Protein AF-A0AAV3RVR1-F1 (afdb_monomer_lite)

pLDDT: mean 79.76, std 18.66, range [32.88, 96.75]

Structure (mmCIF, N/CA/C/O backbone):
data_AF-A0AAV3RVR1-F1
#
_entry.id   AF-A0AAV3RVR1-F1
#
loop_
_atom_site.group_PDB
_atom_site.id
_atom_site.type_symbol
_atom_site.label_atom_id
_atom_site.label_alt_id
_atom_site.label_comp_id
_atom_site.label_asym_id
_atom_site.label_entity_id
_atom_site.label_seq_id
_atom_site.pdbx_PDB_ins_code
_atom_site.Cartn_x
_atom_site.Cartn_y
_atom_site.Cartn_z
_atom_site.occupancy
_atom_site.B_iso_or_equiv
_atom_site.auth_seq_id
_atom_site.auth_comp_id
_atom_site.auth_asym_id
_atom_site.auth_atom_id
_atom_site.pdbx_PDB_model_num
ATOM 1 N N . MET A 1 1 ? 24.283 -5.133 -28.967 1.00 66.38 1 MET A N 1
ATOM 2 C CA . MET A 1 1 ? 23.296 -6.162 -28.566 1.00 66.38 1 MET A CA 1
ATOM 3 C C . MET A 1 1 ? 23.419 -6.479 -27.078 1.00 66.38 1 MET A C 1
ATOM 5 O O . MET A 1 1 ? 22.466 -6.203 -26.367 1.00 66.38 1 MET A O 1
ATOM 9 N N . ALA A 1 2 ? 24.583 -6.926 -26.584 1.00 76.62 2 ALA A N 1
ATOM 10 C CA . ALA A 1 2 ? 24.776 -7.253 -25.161 1.00 76.62 2 ALA A CA 1
ATOM 11 C C . ALA A 1 2 ? 24.455 -6.099 -24.182 1.00 76.62 2 ALA A C 1
ATOM 13 O O . ALA A 1 2 ? 23.750 -6.312 -23.203 1.00 76.62 2 ALA A O 1
ATOM 14 N N . SER A 1 3 ? 24.876 -4.862 -24.477 1.00 75.94 3 SER A N 1
ATOM 15 C CA . SER A 1 3 ? 24.615 -3.697 -23.609 1.00 75.94 3 SER A CA 1
ATOM 16 C C . SER A 1 3 ? 23.131 -3.329 -23.481 1.00 75.94 3 SER A C 1
ATOM 18 O O . SER A 1 3 ? 22.674 -2.959 -22.404 1.00 75.94 3 SER A O 1
ATOM 20 N N . ALA A 1 4 ? 22.360 -3.452 -24.564 1.00 81.88 4 ALA A N 1
ATOM 21 C CA . ALA A 1 4 ? 20.926 -3.169 -24.551 1.00 81.88 4 ALA A CA 1
ATOM 22 C C . ALA A 1 4 ? 20.141 -4.233 -23.765 1.00 81.88 4 ALA A C 1
ATOM 24 O O . ALA A 1 4 ? 19.186 -3.905 -23.065 1.00 81.88 4 ALA A O 1
ATOM 25 N N . GLN A 1 5 ? 20.563 -5.498 -23.851 1.00 83.69 5 GLN A N 1
ATOM 26 C CA . GLN A 1 5 ? 19.968 -6.594 -23.088 1.00 83.69 5 GLN A CA 1
ATOM 27 C C . GLN A 1 5 ? 20.266 -6.471 -21.588 1.00 83.69 5 GLN A C 1
ATOM 29 O O . GLN A 1 5 ? 19.374 -6.693 -20.771 1.00 83.69 5 GLN A O 1
ATOM 34 N N . GLU A 1 6 ? 21.483 -6.057 -21.231 1.00 81.06 6 GLU A N 1
ATOM 35 C CA . GLU A 1 6 ? 21.847 -5.787 -19.838 1.00 81.06 6 GLU A CA 1
ATOM 36 C C . GLU A 1 6 ? 21.012 -4.638 -19.255 1.00 81.06 6 GLU A C 1
ATOM 38 O O . GLU A 1 6 ? 20.396 -4.789 -18.201 1.00 81.06 6 GLU A O 1
ATOM 43 N N . GLY A 1 7 ? 20.882 -3.529 -19.993 1.00 82.12 7 GLY A N 1
ATOM 44 C CA . GLY A 1 7 ? 20.027 -2.410 -19.587 1.00 82.12 7 GLY A CA 1
ATOM 45 C C . GLY A 1 7 ? 18.559 -2.811 -19.392 1.00 82.12 7 GLY A C 1
ATOM 46 O O . GLY A 1 7 ? 17.930 -2.397 -18.418 1.00 82.12 7 GLY A O 1
ATOM 47 N N . PHE A 1 8 ? 18.020 -3.667 -20.268 1.00 86.75 8 PHE A N 1
ATOM 48 C CA . PHE A 1 8 ? 16.670 -4.215 -20.108 1.00 86.75 8 PHE A CA 1
ATOM 49 C C . PHE A 1 8 ? 16.539 -5.070 -18.841 1.00 86.75 8 PHE A C 1
ATOM 51 O O . PHE A 1 8 ? 15.589 -4.884 -18.084 1.00 86.75 8 PHE A O 1
ATOM 58 N N . ASN A 1 9 ? 17.483 -5.979 -18.580 1.00 86.62 9 ASN A N 1
ATOM 59 C CA . ASN A 1 9 ? 17.446 -6.847 -17.401 1.00 86.62 9 ASN A CA 1
ATOM 60 C C . ASN A 1 9 ? 17.477 -6.048 -16.094 1.00 86.62 9 ASN A C 1
ATOM 62 O O . ASN A 1 9 ? 16.731 -6.367 -15.165 1.00 86.62 9 ASN A O 1
ATOM 66 N N . ILE A 1 10 ? 18.317 -5.013 -16.024 1.00 84.06 10 ILE A N 1
ATOM 67 C CA . ILE A 1 10 ? 18.398 -4.119 -14.864 1.00 84.06 10 ILE A CA 1
ATOM 68 C C . ILE A 1 10 ? 17.059 -3.401 -14.665 1.00 84.06 10 ILE A C 1
ATOM 70 O O . ILE A 1 10 ? 16.453 -3.525 -13.600 1.00 84.06 10 ILE A O 1
ATOM 74 N N . GLY A 1 11 ? 16.548 -2.731 -15.705 1.00 85.06 11 GLY A N 1
ATOM 75 C CA . GLY A 1 11 ? 15.271 -2.014 -15.630 1.00 85.06 11 GLY A CA 1
ATOM 76 C C . GLY A 1 11 ? 14.090 -2.930 -15.293 1.00 85.06 11 GLY A C 1
ATOM 77 O O . GLY A 1 11 ? 13.211 -2.555 -14.517 1.00 85.06 11 GLY A O 1
ATOM 78 N N . PHE A 1 12 ? 14.089 -4.162 -15.809 1.00 87.62 12 PHE A N 1
ATOM 79 C CA . PHE A 1 12 ? 13.082 -5.167 -15.481 1.00 87.62 12 PHE A CA 1
ATOM 80 C C . PHE A 1 12 ? 13.123 -5.543 -13.995 1.00 87.62 12 PHE A C 1
ATOM 82 O O . PHE A 1 12 ? 12.090 -5.465 -13.330 1.00 87.62 12 PHE A O 1
ATOM 89 N N . LYS A 1 13 ? 14.297 -5.883 -13.443 1.00 88.75 13 LYS A N 1
ATOM 90 C CA . LYS A 1 13 ? 14.445 -6.215 -12.013 1.00 88.75 13 LYS A CA 1
ATOM 91 C C . LYS A 1 13 ? 13.976 -5.072 -11.111 1.00 88.75 13 LYS A C 1
ATOM 93 O O . LYS A 1 13 ? 13.226 -5.315 -10.165 1.00 88.75 13 LYS A O 1
ATOM 98 N N . GLU A 1 14 ? 14.356 -3.833 -11.427 1.00 87.25 14 GLU A N 1
ATOM 99 C CA . GLU A 1 14 ? 13.892 -2.664 -10.674 1.00 87.25 14 GLU A CA 1
ATOM 100 C C . GLU A 1 14 ? 12.369 -2.492 -10.761 1.00 87.25 14 GLU A C 1
ATOM 102 O O . GLU A 1 14 ? 11.718 -2.234 -9.748 1.00 87.25 14 GLU A O 1
ATOM 107 N N . SER A 1 15 ? 11.785 -2.680 -11.950 1.00 88.69 15 SER A N 1
ATOM 108 C CA . SER A 1 15 ? 10.336 -2.562 -12.148 1.00 88.69 15 SER A CA 1
ATOM 109 C C . SER A 1 15 ? 9.547 -3.600 -11.348 1.00 88.69 15 SER A C 1
ATOM 111 O O . SER A 1 15 ? 8.511 -3.267 -10.773 1.00 88.69 15 SER A O 1
ATOM 113 N N . VAL A 1 16 ? 10.055 -4.835 -11.251 1.00 90.56 16 VAL A N 1
ATOM 114 C CA . VAL A 1 16 ? 9.427 -5.912 -10.477 1.00 90.56 16 VAL A CA 1
ATOM 115 C C . VAL A 1 16 ? 9.418 -5.563 -8.994 1.00 90.56 16 VAL A C 1
ATOM 117 O O . VAL A 1 16 ? 8.378 -5.686 -8.347 1.00 90.56 16 VAL A O 1
ATOM 120 N N . LEU A 1 17 ? 10.544 -5.089 -8.455 1.00 89.31 17 LEU A N 1
ATOM 121 C CA . LEU A 1 17 ? 10.645 -4.725 -7.043 1.00 89.31 17 LEU A CA 1
ATOM 122 C C . LEU A 1 17 ? 9.717 -3.553 -6.692 1.00 89.31 17 LEU A C 1
ATOM 124 O O . LEU A 1 17 ? 8.910 -3.661 -5.767 1.00 89.31 17 LEU A O 1
ATOM 128 N N . VAL A 1 18 ? 9.787 -2.458 -7.457 1.00 90.38 18 VAL A N 1
ATOM 129 C CA . VAL A 1 18 ? 8.949 -1.268 -7.228 1.00 90.38 18 VAL A CA 1
ATOM 130 C C . VAL A 1 18 ? 7.467 -1.604 -7.411 1.00 90.38 18 VAL A C 1
ATOM 132 O O . VAL A 1 18 ? 6.634 -1.219 -6.589 1.00 90.38 18 VAL A O 1
ATOM 135 N N . GLY A 1 19 ? 7.133 -2.371 -8.453 1.00 91.81 19 GLY A N 1
ATOM 136 C CA . GLY A 1 19 ? 5.770 -2.816 -8.729 1.00 91.81 19 GLY A CA 1
ATOM 137 C C . GLY A 1 19 ? 5.199 -3.689 -7.612 1.00 91.81 19 GLY A C 1
ATOM 138 O O . GLY A 1 19 ? 4.076 -3.452 -7.168 1.00 91.81 19 GLY A O 1
ATOM 139 N N . ARG A 1 20 ? 5.980 -4.651 -7.100 1.00 93.31 20 ARG A N 1
ATOM 140 C CA . ARG A 1 20 ? 5.598 -5.482 -5.947 1.00 93.31 20 ARG A CA 1
ATOM 141 C C . ARG A 1 20 ? 5.321 -4.625 -4.716 1.00 93.31 20 ARG A C 1
ATOM 143 O O . ARG A 1 20 ? 4.279 -4.794 -4.089 1.00 93.31 20 ARG A O 1
ATOM 150 N N . ASN A 1 21 ? 6.233 -3.720 -4.371 1.00 93.69 21 ASN A N 1
ATOM 151 C CA . ASN A 1 21 ? 6.118 -2.890 -3.172 1.00 93.69 21 ASN A CA 1
ATOM 152 C C . ASN A 1 21 ? 4.882 -1.988 -3.229 1.00 93.69 21 ASN A C 1
ATOM 154 O O . ASN A 1 21 ? 4.083 -1.971 -2.294 1.00 93.69 21 ASN A O 1
ATOM 158 N N . PHE A 1 22 ? 4.660 -1.310 -4.356 1.00 94.56 22 PHE A N 1
ATOM 159 C CA . PHE A 1 22 ? 3.466 -0.487 -4.537 1.00 94.56 22 PHE A CA 1
ATOM 160 C C . PHE A 1 22 ? 2.175 -1.324 -4.568 1.00 94.56 22 PHE A C 1
ATOM 162 O O . PHE A 1 22 ? 1.147 -0.920 -4.020 1.00 94.56 22 PHE A O 1
ATOM 169 N N . GLY A 1 23 ? 2.233 -2.527 -5.145 1.00 94.69 23 GLY A N 1
ATOM 170 C CA . GLY A 1 23 ? 1.144 -3.500 -5.098 1.00 94.69 23 GLY A CA 1
ATOM 171 C C . GLY A 1 23 ? 0.786 -3.928 -3.671 1.00 94.69 23 GLY A C 1
ATOM 172 O O . GLY A 1 23 ? -0.397 -4.003 -3.348 1.00 94.69 23 GLY A O 1
ATOM 173 N N . LEU A 1 24 ? 1.779 -4.141 -2.799 1.00 94.44 24 LEU A N 1
ATOM 174 C CA . LEU A 1 24 ? 1.559 -4.449 -1.381 1.00 94.44 24 LEU A CA 1
ATOM 175 C C . LEU A 1 24 ? 0.875 -3.298 -0.642 1.00 94.44 24 LEU A C 1
ATOM 177 O O . LEU A 1 24 ? -0.072 -3.552 0.100 1.00 94.44 24 LEU A O 1
ATOM 181 N N . VAL A 1 25 ? 1.299 -2.049 -0.881 1.00 95.38 25 VAL A N 1
ATOM 182 C CA . VAL A 1 25 ? 0.642 -0.859 -0.309 1.00 95.38 25 VAL A CA 1
ATOM 183 C C . VAL A 1 25 ? -0.843 -0.874 -0.639 1.00 95.38 25 VAL A C 1
ATOM 185 O O . VAL A 1 25 ? -1.670 -0.824 0.271 1.00 95.38 25 VAL A O 1
ATOM 188 N N . ARG A 1 26 ? -1.201 -1.010 -1.921 1.00 94.94 26 ARG A N 1
ATOM 189 C CA . ARG A 1 26 ? -2.610 -1.060 -2.327 1.00 94.94 26 ARG A CA 1
ATOM 190 C C . ARG A 1 26 ? -3.333 -2.263 -1.747 1.00 94.94 26 ARG A C 1
ATOM 192 O O . ARG A 1 26 ? -4.388 -2.096 -1.157 1.00 94.94 26 ARG A O 1
ATOM 199 N N . GLY A 1 27 ? -2.760 -3.455 -1.869 1.00 95.25 27 GLY A N 1
ATOM 200 C CA . GLY A 1 27 ? -3.400 -4.689 -1.424 1.00 95.25 27 GLY A CA 1
ATOM 201 C C . GLY A 1 27 ? -3.728 -4.680 0.068 1.00 95.25 27 GLY A C 1
ATOM 202 O O . GLY A 1 27 ? -4.875 -4.915 0.445 1.00 95.25 27 GLY A O 1
ATOM 203 N N . ILE A 1 28 ? -2.746 -4.363 0.916 1.00 93.56 28 ILE A N 1
ATOM 204 C CA . ILE A 1 28 ? -2.918 -4.360 2.376 1.00 93.56 28 ILE A CA 1
ATOM 205 C C . ILE A 1 28 ? -3.900 -3.266 2.795 1.00 93.56 28 ILE A C 1
ATOM 207 O O . ILE A 1 28 ? -4.831 -3.530 3.558 1.00 93.56 28 ILE A O 1
ATOM 211 N N . THR A 1 29 ? -3.735 -2.048 2.275 1.00 94.88 29 THR A N 1
ATOM 212 C CA . THR A 1 29 ? -4.606 -0.930 2.655 1.00 94.88 29 THR A CA 1
ATOM 213 C C . THR A 1 29 ? -6.042 -1.119 2.162 1.00 94.88 29 THR A C 1
ATOM 215 O O . THR A 1 29 ? -6.971 -0.828 2.913 1.00 94.88 29 THR A O 1
ATOM 218 N N . SER A 1 30 ? -6.257 -1.689 0.969 1.00 95.56 30 SER A N 1
ATOM 219 C CA . SER A 1 30 ? -7.596 -2.042 0.473 1.00 95.56 30 SER A CA 1
ATOM 220 C C . SER A 1 30 ? -8.243 -3.155 1.281 1.00 95.56 30 SER A C 1
ATOM 222 O O . SER A 1 30 ? -9.430 -3.065 1.604 1.00 95.56 30 SER A O 1
ATOM 224 N N . ALA A 1 31 ? -7.483 -4.201 1.627 1.00 94.38 31 ALA A N 1
ATOM 225 C CA . ALA A 1 31 ? -7.984 -5.283 2.466 1.00 94.38 31 ALA A CA 1
ATOM 226 C C . ALA A 1 31 ? -8.441 -4.733 3.822 1.00 94.38 31 ALA A C 1
ATOM 228 O O . ALA A 1 31 ? -9.563 -4.998 4.246 1.00 94.38 31 ALA A O 1
ATOM 229 N N . LEU A 1 32 ? -7.621 -3.885 4.449 1.00 92.50 32 LEU A N 1
ATOM 230 C CA . LEU A 1 32 ? -7.936 -3.249 5.724 1.00 92.50 32 LEU A CA 1
ATOM 231 C C . LEU A 1 32 ? -9.139 -2.292 5.626 1.00 92.50 32 LEU A C 1
ATOM 233 O O . LEU A 1 32 ? -9.993 -2.285 6.514 1.00 92.50 32 LEU A O 1
ATOM 237 N N . ALA A 1 33 ? -9.241 -1.508 4.548 1.00 93.12 33 ALA A N 1
ATOM 238 C CA . ALA A 1 33 ? -10.371 -0.610 4.300 1.00 93.12 33 ALA A CA 1
ATOM 239 C C . ALA A 1 33 ? -11.695 -1.371 4.115 1.00 93.12 33 ALA A C 1
ATOM 241 O O . ALA A 1 33 ? -12.745 -0.877 4.526 1.00 93.12 33 ALA A O 1
ATOM 242 N N . SER A 1 34 ? -11.629 -2.583 3.557 1.00 93.81 34 SER A N 1
ATOM 243 C CA . SER A 1 34 ? -12.785 -3.449 3.297 1.00 93.81 34 SER A CA 1
ATOM 244 C C . SER A 1 34 ? -13.280 -4.210 4.534 1.00 93.81 34 SER A C 1
ATOM 246 O O . SER A 1 34 ? -14.348 -4.820 4.491 1.00 93.81 34 SER A O 1
ATOM 248 N N . LEU A 1 35 ? -12.532 -4.196 5.643 1.00 93.38 35 LEU A N 1
ATOM 249 C CA . LEU A 1 35 ? -12.953 -4.860 6.874 1.00 93.38 35 LEU A CA 1
ATOM 250 C C . LEU A 1 35 ? -14.080 -4.090 7.587 1.00 93.38 35 LEU A C 1
ATOM 252 O O . LEU A 1 35 ? -14.055 -2.854 7.645 1.00 93.38 35 LEU A O 1
ATOM 256 N N . PRO A 1 36 ? -15.018 -4.804 8.239 1.00 93.38 36 PRO A N 1
ATOM 257 C CA . PRO A 1 36 ? -15.936 -4.209 9.205 1.00 93.38 36 PRO A CA 1
ATOM 258 C C . PRO A 1 36 ? -15.177 -3.453 10.302 1.00 93.38 36 PRO A C 1
ATOM 260 O O . PRO A 1 36 ? -14.116 -3.902 10.743 1.00 93.38 36 PRO A O 1
ATOM 263 N N . SER A 1 37 ? -15.744 -2.346 10.794 1.00 88.81 37 SER A N 1
ATOM 264 C CA . SER A 1 37 ? -15.095 -1.479 11.792 1.00 88.81 37 SER A CA 1
ATOM 265 C C . SER A 1 37 ? -14.599 -2.251 13.016 1.00 88.81 37 SER A C 1
ATOM 267 O O . SER A 1 37 ? -13.430 -2.134 13.360 1.00 88.81 37 SER A O 1
ATOM 269 N N . GLY A 1 38 ? -15.418 -3.144 13.579 1.00 87.94 38 GLY A N 1
ATOM 270 C CA . GLY A 1 38 ? -15.037 -3.932 14.755 1.00 87.94 38 GLY A CA 1
ATOM 271 C C . GLY A 1 38 ? -13.898 -4.938 14.527 1.00 87.94 38 GLY A C 1
ATOM 272 O O . GLY A 1 38 ? -13.213 -5.296 15.480 1.00 87.94 38 GLY A O 1
ATOM 273 N N . LEU A 1 39 ? -13.664 -5.401 13.291 1.00 88.44 39 LEU A N 1
ATOM 274 C CA . LEU A 1 39 ? -12.482 -6.215 12.964 1.00 88.44 39 LEU A CA 1
ATOM 275 C C . LEU A 1 39 ? -11.269 -5.323 12.710 1.00 88.44 39 LEU A C 1
ATOM 277 O O . LEU A 1 39 ? -10.191 -5.583 13.235 1.00 88.44 39 LEU A O 1
ATOM 281 N N . ARG A 1 40 ? -11.455 -4.232 11.968 1.00 89.81 40 ARG A N 1
ATOM 282 C CA . ARG A 1 40 ? -10.400 -3.253 11.701 1.00 89.81 40 ARG A CA 1
ATOM 283 C C . ARG A 1 40 ? -9.838 -2.640 12.984 1.00 89.81 40 ARG A C 1
ATOM 285 O O . ARG A 1 40 ? -8.633 -2.465 13.079 1.00 89.81 40 ARG A O 1
ATOM 292 N N . GLU A 1 41 ? -10.684 -2.353 13.968 1.00 89.69 41 GLU A N 1
ATOM 293 C CA . GLU A 1 41 ? -10.288 -1.837 15.285 1.00 89.69 41 GLU A CA 1
ATOM 294 C C . GLU A 1 41 ? -9.480 -2.850 16.102 1.00 89.69 41 GLU A C 1
ATOM 296 O O . GLU A 1 41 ? -8.618 -2.452 16.876 1.00 89.69 41 GLU A O 1
ATOM 301 N N . LYS A 1 42 ? -9.710 -4.155 15.907 1.00 87.50 42 LYS A N 1
ATOM 302 C CA . LYS A 1 42 ? -8.904 -5.210 16.542 1.00 87.50 42 LYS A CA 1
ATOM 303 C C . LYS A 1 42 ? -7.534 -5.380 15.889 1.00 87.50 42 LYS A C 1
ATOM 305 O O . LYS A 1 42 ? -6.584 -5.715 16.581 1.00 87.50 42 LYS A O 1
ATOM 310 N N . LEU A 1 43 ? -7.434 -5.186 14.572 1.00 87.75 43 LEU A N 1
ATOM 311 C CA . LEU A 1 43 ? -6.154 -5.246 13.852 1.00 87.75 43 LEU A CA 1
ATOM 312 C C . LEU A 1 43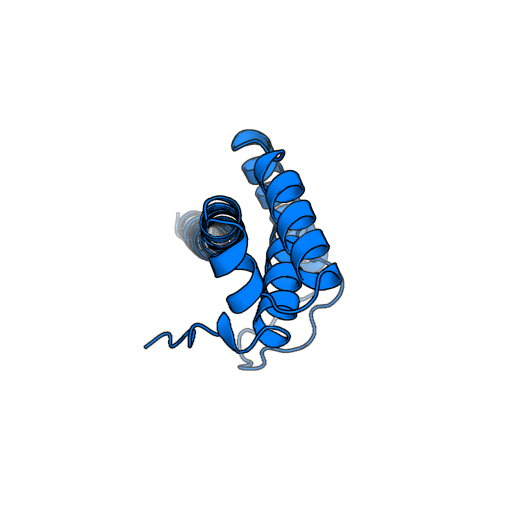 ? -5.333 -3.957 14.008 1.00 87.75 43 LEU A C 1
ATOM 314 O O . LEU A 1 43 ? -4.111 -4.003 14.110 1.00 87.75 43 LEU A O 1
ATOM 318 N N . VAL A 1 44 ? -5.996 -2.802 14.030 1.00 89.19 44 VAL A N 1
ATOM 319 C CA . VAL A 1 44 ? -5.377 -1.492 14.244 1.00 89.19 44 VAL A CA 1
ATOM 320 C C . VAL A 1 44 ? -6.019 -0.866 15.466 1.00 89.19 44 VAL A C 1
ATOM 322 O O . VAL A 1 44 ? -7.073 -0.244 15.359 1.00 89.19 44 VAL A O 1
ATOM 325 N N . GLU A 1 45 ? -5.380 -1.024 16.619 1.00 86.38 45 GLU A N 1
ATOM 326 C CA . GLU A 1 45 ? -5.949 -0.645 17.917 1.00 86.38 45 GLU A CA 1
ATOM 327 C C . GLU A 1 45 ? -6.118 0.871 18.084 1.00 86.38 45 GLU A C 1
ATOM 329 O O . GLU A 1 45 ? -7.130 1.334 18.620 1.00 86.38 45 GLU A O 1
ATOM 334 N N . THR A 1 46 ? -5.170 1.669 17.584 1.00 90.12 46 THR A N 1
ATOM 335 C CA . THR A 1 46 ? -5.192 3.127 17.755 1.00 90.12 46 THR A CA 1
ATOM 336 C C . THR A 1 46 ? -5.906 3.832 16.602 1.00 90.12 46 THR A C 1
ATOM 338 O O . THR A 1 46 ? -5.722 3.501 15.430 1.00 90.12 46 THR A O 1
ATOM 341 N N . GLU A 1 47 ? -6.715 4.847 16.926 1.00 89.81 47 GLU A N 1
ATOM 342 C CA . GLU A 1 47 ? -7.428 5.635 15.907 1.00 89.81 47 GLU A CA 1
ATOM 343 C C . GLU A 1 47 ? -6.463 6.383 14.986 1.00 89.81 47 GLU A C 1
ATOM 345 O O . GLU A 1 47 ? -6.679 6.417 13.780 1.00 89.81 47 GLU A O 1
ATOM 350 N N . GLU A 1 48 ? -5.359 6.903 15.524 1.00 93.12 48 GLU A N 1
ATOM 351 C CA . GLU A 1 48 ? -4.309 7.560 14.740 1.00 93.12 48 GLU A CA 1
ATOM 352 C C . GLU A 1 48 ? -3.779 6.654 13.621 1.00 93.12 48 GLU A C 1
ATOM 354 O O . GLU A 1 48 ? -3.758 7.046 12.456 1.00 93.12 48 GLU A O 1
ATOM 359 N N . LYS A 1 49 ? -3.453 5.392 13.932 1.00 90.94 49 LYS A N 1
ATOM 360 C CA . LYS A 1 49 ? -2.987 4.438 12.917 1.00 90.94 49 LYS A CA 1
ATOM 361 C C . LYS A 1 49 ? -4.081 4.120 11.907 1.00 90.94 49 LYS A C 1
ATOM 363 O O . LYS A 1 49 ? -3.791 3.997 10.722 1.00 90.94 49 LYS A O 1
ATOM 368 N N . ARG A 1 50 ? -5.348 4.027 12.334 1.00 92.94 50 ARG A N 1
ATOM 369 C CA . ARG A 1 50 ? -6.482 3.832 11.410 1.00 92.94 50 ARG A CA 1
ATOM 370 C C . ARG A 1 50 ? -6.631 5.004 10.445 1.00 92.94 50 ARG A C 1
ATOM 372 O O . ARG A 1 50 ? -6.926 4.781 9.271 1.00 92.94 50 ARG A O 1
ATOM 379 N N . ILE A 1 51 ? -6.413 6.230 10.920 1.00 94.69 51 ILE A N 1
ATOM 380 C CA . ILE A 1 51 ? -6.378 7.431 10.082 1.00 94.69 51 ILE A CA 1
ATOM 381 C C . ILE A 1 51 ? -5.213 7.350 9.094 1.00 94.69 51 ILE A C 1
ATOM 383 O O . ILE A 1 51 ? -5.448 7.525 7.902 1.00 94.69 51 ILE A O 1
ATOM 387 N N . ASN A 1 52 ? -4.009 6.997 9.547 1.00 95.12 52 ASN A N 1
ATOM 388 C CA . ASN A 1 52 ? -2.835 6.889 8.677 1.00 95.12 52 ASN A CA 1
ATOM 389 C C . ASN A 1 52 ? -3.010 5.807 7.600 1.00 95.12 52 ASN A C 1
ATOM 391 O O . ASN A 1 52 ? -2.801 6.071 6.420 1.00 95.12 52 ASN A O 1
ATOM 395 N N . PHE A 1 53 ? -3.504 4.616 7.956 1.00 94.56 53 PHE A N 1
ATOM 396 C CA . PHE A 1 53 ? -3.800 3.561 6.981 1.00 94.56 53 PHE A CA 1
ATOM 397 C C . PHE A 1 53 ? -4.852 3.983 5.947 1.00 94.56 53 PHE A C 1
ATOM 399 O O . PHE A 1 53 ? -4.732 3.640 4.771 1.00 94.56 53 PHE A O 1
ATOM 406 N N . ARG A 1 54 ? -5.883 4.725 6.365 1.00 95.31 54 ARG A N 1
ATOM 407 C CA . ARG A 1 54 ? -6.900 5.273 5.457 1.00 95.31 54 ARG A CA 1
ATOM 408 C C . ARG A 1 54 ? -6.314 6.343 4.538 1.00 95.31 54 ARG A C 1
ATOM 410 O O . ARG A 1 54 ? -6.561 6.296 3.339 1.00 95.31 54 ARG A O 1
ATOM 417 N N . HIS A 1 55 ? -5.500 7.247 5.070 1.00 96.75 55 HIS A N 1
ATOM 418 C CA . HIS A 1 55 ? -4.806 8.253 4.273 1.00 96.75 55 HIS A CA 1
ATOM 419 C C . HIS A 1 55 ? -3.877 7.605 3.233 1.00 96.75 55 HIS A C 1
ATOM 421 O O . HIS A 1 55 ? -3.886 7.988 2.062 1.00 96.75 55 HIS A O 1
ATOM 427 N N . LEU A 1 56 ? -3.134 6.570 3.632 1.00 96.06 56 LEU A N 1
ATOM 428 C CA . LEU A 1 56 ? -2.275 5.793 2.744 1.00 96.06 56 LEU A CA 1
ATOM 429 C C . LEU A 1 56 ? -3.086 5.046 1.671 1.00 96.06 56 LEU A C 1
ATOM 431 O O . LEU A 1 56 ? -2.690 5.016 0.502 1.00 96.06 56 LEU A O 1
ATOM 435 N N . HIS A 1 57 ? -4.245 4.488 2.037 1.00 96.69 57 HIS A N 1
ATOM 436 C CA . HIS A 1 57 ? -5.184 3.879 1.092 1.00 96.69 57 HIS A CA 1
ATOM 437 C C . HIS A 1 57 ? -5.636 4.888 0.031 1.00 96.69 57 HIS A C 1
ATOM 439 O O . HIS A 1 57 ? -5.474 4.638 -1.161 1.00 96.69 57 HIS A O 1
ATOM 445 N N . GLU A 1 58 ? -6.163 6.035 0.460 1.00 96.69 58 GLU A N 1
ATOM 446 C CA . GLU A 1 58 ? -6.698 7.083 -0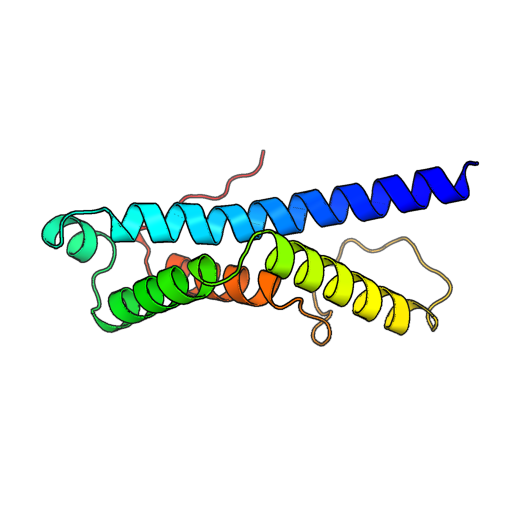.415 1.00 96.69 58 GLU A CA 1
ATOM 447 C C . GLU A 1 58 ? -5.609 7.656 -1.329 1.00 96.69 58 GLU A C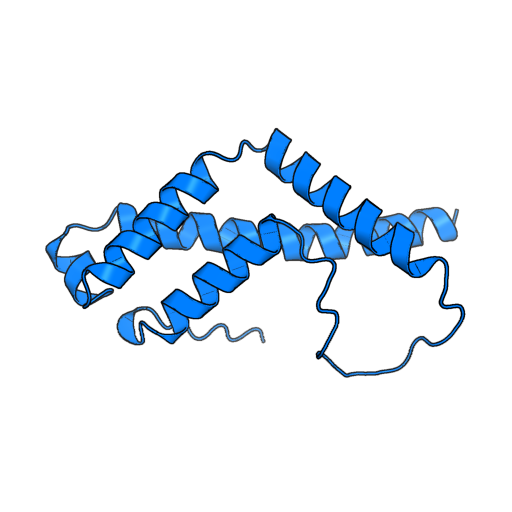 1
ATOM 449 O O . GLU A 1 58 ? -5.782 7.720 -2.549 1.00 96.69 58 GLU A O 1
ATOM 454 N N . SER A 1 59 ? -4.449 7.980 -0.756 1.00 95.12 59 SER A N 1
ATOM 455 C CA . SER A 1 59 ? -3.302 8.513 -1.489 1.00 95.12 59 SER A CA 1
ATOM 456 C C . SER A 1 59 ? -2.795 7.526 -2.538 1.00 95.12 59 SER A C 1
ATOM 458 O O . SER A 1 59 ? -2.700 7.876 -3.713 1.00 95.12 59 SER A O 1
ATOM 460 N N . SER A 1 60 ? -2.534 6.271 -2.160 1.00 94.44 60 SER A N 1
ATOM 461 C CA . SER A 1 60 ? -2.042 5.256 -3.100 1.00 94.44 60 SER A CA 1
ATOM 462 C C . SER A 1 60 ? -3.064 4.881 -4.182 1.00 94.44 60 SER A C 1
ATOM 464 O O . SER A 1 60 ? -2.662 4.538 -5.297 1.00 94.44 60 SER A O 1
ATOM 466 N N . HIS A 1 61 ? -4.370 4.960 -3.901 1.00 94.44 61 HIS A N 1
ATOM 467 C CA . HIS A 1 61 ? -5.434 4.685 -4.878 1.00 94.44 61 HIS A CA 1
ATOM 468 C C . HIS A 1 61 ? -5.699 5.843 -5.836 1.00 94.44 61 HIS A C 1
ATOM 470 O O . HIS A 1 61 ? -6.119 5.600 -6.966 1.00 94.44 61 HIS A O 1
ATOM 476 N N . SER A 1 62 ? -5.417 7.081 -5.425 1.00 95.56 62 SER A N 1
ATOM 477 C CA . SER A 1 62 ? -5.516 8.254 -6.303 1.00 95.56 62 SER A CA 1
ATOM 478 C C . SER A 1 62 ? -4.502 8.235 -7.453 1.00 95.56 62 SER A C 1
ATOM 480 O O . SER A 1 62 ? -4.750 8.804 -8.516 1.00 95.56 62 SER A O 1
ATOM 482 N N . VAL A 1 63 ? -3.370 7.546 -7.271 1.00 94.75 63 VAL A N 1
ATOM 483 C CA . VAL A 1 63 ? -2.336 7.408 -8.300 1.00 94.75 63 VAL A CA 1
ATOM 484 C C . VAL A 1 63 ? -2.882 6.555 -9.450 1.00 94.75 63 VAL A C 1
ATOM 486 O O . VAL A 1 63 ? -3.247 5.400 -9.264 1.00 94.75 63 VAL A O 1
ATOM 489 N N . SER A 1 64 ? -2.937 7.061 -10.678 1.00 95.12 64 SER A N 1
ATOM 490 C CA . SER A 1 64 ? -3.344 6.214 -11.807 1.00 95.12 64 SER A CA 1
ATOM 491 C C . SER A 1 64 ? -2.233 5.224 -12.189 1.00 95.12 64 SER A C 1
ATOM 493 O O . SER A 1 64 ? -1.066 5.411 -11.845 1.00 95.12 64 SER A O 1
ATOM 495 N N . THR A 1 65 ? -2.552 4.178 -12.957 1.00 92.94 65 THR A N 1
ATOM 496 C CA . THR A 1 65 ? -1.518 3.277 -13.508 1.00 92.94 65 THR A CA 1
ATOM 497 C C . THR A 1 65 ? -0.498 4.043 -14.356 1.00 92.94 65 THR A C 1
ATOM 499 O O . THR A 1 65 ? 0.695 3.755 -14.310 1.00 92.94 65 THR A O 1
ATOM 502 N N . ILE A 1 66 ? -0.952 5.058 -15.098 1.00 94.50 66 ILE A N 1
ATOM 503 C CA . ILE A 1 66 ? -0.088 5.907 -15.926 1.00 94.50 66 ILE A CA 1
ATOM 504 C C . ILE A 1 66 ? 0.830 6.754 -15.044 1.00 94.50 66 ILE A C 1
ATOM 506 O O . ILE A 1 66 ? 2.020 6.873 -15.330 1.00 94.50 66 ILE A O 1
ATOM 510 N N . ASP A 1 67 ? 0.306 7.326 -13.964 1.00 93.88 67 ASP A N 1
ATOM 511 C CA . ASP A 1 67 ? 1.108 8.165 -13.076 1.00 93.88 67 ASP A CA 1
ATOM 512 C C . ASP A 1 67 ? 2.093 7.334 -12.255 1.00 93.88 67 ASP A C 1
ATOM 514 O O . ASP A 1 67 ? 3.234 7.754 -12.091 1.00 93.88 67 ASP A O 1
ATOM 518 N N . ALA A 1 68 ? 1.733 6.111 -11.856 1.00 93.31 68 ALA A N 1
ATOM 519 C CA . ALA A 1 68 ? 2.675 5.168 -11.255 1.00 93.31 68 ALA A CA 1
ATOM 520 C C . ALA A 1 68 ? 3.845 4.845 -12.204 1.00 93.31 68 ALA A C 1
ATOM 522 O O . ALA A 1 68 ? 5.004 4.873 -11.788 1.00 93.31 68 ALA A O 1
ATOM 523 N N . LEU A 1 69 ? 3.568 4.610 -13.493 1.00 92.44 69 LEU A N 1
ATOM 524 C CA . LEU A 1 69 ? 4.612 4.390 -14.503 1.00 92.44 69 LEU A CA 1
ATOM 525 C C . LEU A 1 69 ? 5.510 5.622 -14.685 1.00 92.44 69 LEU A C 1
ATOM 527 O O . LEU A 1 69 ? 6.729 5.482 -14.779 1.00 92.44 69 LEU A O 1
ATOM 531 N N . LYS A 1 70 ? 4.933 6.831 -14.689 1.00 92.12 70 LYS A N 1
ATOM 532 C CA . LYS A 1 70 ? 5.707 8.082 -14.739 1.00 92.12 70 LYS A CA 1
ATOM 533 C C . LYS A 1 70 ? 6.589 8.251 -13.505 1.00 92.12 70 LYS A C 1
ATOM 535 O O . LYS A 1 70 ? 7.758 8.589 -13.648 1.00 92.12 70 LYS A O 1
ATOM 540 N N . LEU A 1 71 ? 6.055 8.005 -12.307 1.00 91.19 71 LEU A N 1
ATOM 541 C CA . LEU A 1 71 ? 6.815 8.076 -11.056 1.00 91.19 71 LEU A CA 1
ATOM 542 C C . LEU A 1 71 ? 7.989 7.092 -11.070 1.00 91.19 71 LEU A C 1
ATOM 544 O O . LEU A 1 71 ? 9.109 7.481 -10.752 1.00 91.19 71 LEU A O 1
ATOM 548 N N . PHE A 1 72 ? 7.762 5.858 -11.529 1.00 89.88 72 PHE A N 1
ATOM 549 C CA . PHE A 1 72 ? 8.825 4.873 -11.722 1.00 89.88 72 PHE A CA 1
ATOM 550 C C . PHE A 1 72 ? 9.905 5.363 -12.693 1.00 89.88 72 PHE A C 1
ATOM 552 O O . PHE A 1 72 ? 11.086 5.359 -12.347 1.00 89.88 72 PHE A O 1
ATOM 559 N N . HIS A 1 73 ? 9.514 5.837 -13.879 1.00 88.75 73 HIS A N 1
ATOM 560 C CA . HIS A 1 73 ? 10.462 6.337 -14.873 1.00 88.75 73 HIS A CA 1
ATOM 561 C C . HIS A 1 73 ? 11.281 7.523 -14.343 1.00 88.75 73 HIS A C 1
ATOM 563 O O . HIS A 1 73 ? 12.507 7.516 -14.432 1.00 88.75 73 HIS A O 1
ATOM 569 N N . ASN A 1 74 ? 10.618 8.498 -13.715 1.00 88.56 74 ASN A N 1
ATOM 570 C CA . ASN A 1 74 ? 11.267 9.665 -13.118 1.00 88.56 74 ASN A CA 1
ATOM 571 C C . ASN A 1 74 ? 12.236 9.269 -11.992 1.00 88.56 74 ASN A C 1
ATOM 573 O O . ASN A 1 74 ? 13.313 9.856 -11.870 1.00 88.56 74 ASN A O 1
ATOM 577 N N . GLY A 1 75 ? 11.869 8.266 -11.188 1.00 84.88 75 GLY A N 1
ATOM 578 C CA . GLY A 1 75 ? 12.734 7.682 -10.165 1.00 84.88 75 GLY A CA 1
ATOM 579 C C . GLY A 1 75 ? 13.991 7.057 -10.769 1.00 84.88 75 GLY A C 1
ATOM 580 O O . GLY A 1 75 ? 15.094 7.361 -10.322 1.00 84.88 75 GLY A O 1
ATOM 581 N N . MET A 1 76 ? 13.850 6.262 -11.836 1.00 81.19 76 MET A N 1
ATOM 582 C CA . MET A 1 76 ? 15.000 5.690 -12.546 1.00 81.19 76 MET A CA 1
ATOM 583 C C . MET A 1 76 ? 15.910 6.774 -13.136 1.00 81.19 76 MET A C 1
ATOM 585 O O . MET A 1 76 ? 17.120 6.734 -12.923 1.00 81.19 76 MET A O 1
ATOM 589 N N . SER A 1 77 ? 15.354 7.776 -13.825 1.00 79.50 77 SER A N 1
ATOM 590 C CA . SER A 1 77 ? 16.144 8.871 -14.407 1.00 79.50 77 SER A CA 1
ATOM 591 C C . SER A 1 77 ? 16.953 9.631 -13.357 1.00 79.50 77 SER A C 1
ATOM 593 O O . SER A 1 77 ? 18.102 9.980 -13.618 1.00 79.50 77 SER A O 1
ATOM 595 N N . ARG A 1 78 ? 16.391 9.847 -12.160 1.00 76.69 78 ARG A N 1
ATOM 596 C CA . ARG A 1 78 ? 17.104 10.489 -11.048 1.00 76.69 78 ARG A CA 1
ATOM 597 C C . ARG A 1 78 ? 18.269 9.634 -10.548 1.00 76.69 78 ARG A C 1
ATOM 599 O O . ARG A 1 78 ? 19.376 10.144 -10.406 1.00 76.69 78 ARG A O 1
ATOM 606 N N . ARG A 1 79 ? 18.045 8.328 -10.359 1.00 73.69 79 ARG A N 1
ATOM 607 C CA . ARG A 1 79 ? 19.097 7.384 -9.944 1.00 73.69 79 ARG A CA 1
ATOM 608 C C . ARG A 1 79 ? 20.244 7.338 -10.957 1.00 73.69 79 ARG A C 1
ATOM 610 O O . ARG A 1 79 ? 21.409 7.412 -10.576 1.00 73.69 79 ARG A O 1
ATOM 617 N N . HIS A 1 80 ? 19.931 7.295 -12.251 1.00 68.50 80 HIS A N 1
ATOM 618 C CA . HIS A 1 80 ? 20.944 7.265 -13.309 1.00 68.50 80 HIS A CA 1
ATOM 619 C C . HIS A 1 80 ? 21.690 8.595 -13.487 1.00 68.50 80 HIS A C 1
ATOM 621 O O . HIS A 1 80 ? 22.894 8.566 -13.733 1.00 68.50 80 HIS A O 1
ATOM 627 N N . ALA A 1 81 ? 21.031 9.745 -13.306 1.00 61.62 81 ALA A N 1
ATOM 628 C CA . ALA A 1 81 ? 21.691 11.053 -13.345 1.00 61.62 81 ALA A CA 1
ATOM 629 C C . ALA A 1 81 ? 22.773 11.195 -12.259 1.00 61.62 81 ALA A C 1
ATOM 631 O O . ALA A 1 81 ? 23.828 11.771 -12.513 1.00 61.62 81 ALA A O 1
ATOM 632 N N . ASN A 1 82 ? 22.552 10.600 -11.084 1.00 55.72 82 ASN A N 1
ATOM 633 C CA . ASN A 1 82 ? 23.510 10.630 -9.978 1.00 55.72 82 ASN A CA 1
ATOM 634 C C . ASN A 1 82 ? 24.633 9.582 -10.108 1.00 55.72 82 ASN A C 1
ATOM 636 O O . ASN A 1 82 ? 25.668 9.711 -9.459 1.00 55.72 82 ASN A O 1
ATOM 640 N N . THR A 1 83 ? 24.471 8.569 -10.971 1.00 54.19 83 THR A N 1
ATOM 641 C CA . THR A 1 83 ? 25.471 7.499 -11.174 1.00 54.19 83 THR A CA 1
ATOM 642 C C . THR A 1 83 ? 26.551 7.879 -12.202 1.00 54.19 83 THR A C 1
ATOM 644 O O . THR A 1 83 ? 27.568 7.202 -12.30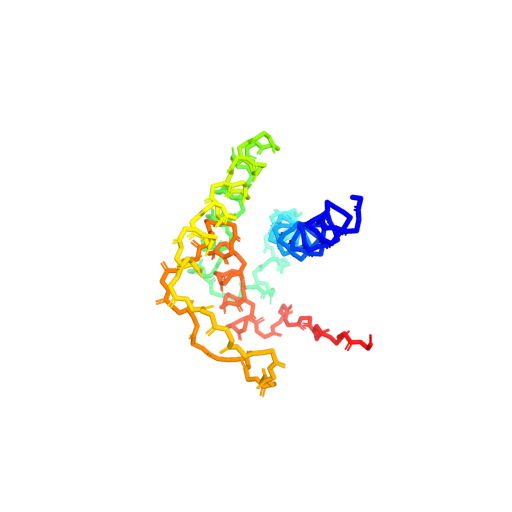1 1.00 54.19 83 THR A O 1
ATOM 647 N N . GLY A 1 84 ? 26.403 8.999 -12.922 1.00 46.03 84 GLY A N 1
ATOM 648 C CA . GLY A 1 84 ? 27.413 9.506 -13.867 1.00 46.03 84 GLY A CA 1
ATOM 649 C C . GLY A 1 84 ? 28.759 9.923 -13.247 1.00 46.03 84 GLY A C 1
ATOM 650 O O . GLY A 1 84 ? 29.642 10.341 -13.986 1.00 46.03 84 GLY A O 1
ATOM 651 N N . ASN A 1 85 ? 28.920 9.805 -11.922 1.00 44.31 85 ASN A N 1
ATOM 652 C CA . ASN A 1 85 ? 30.110 10.224 -11.174 1.00 44.31 85 ASN A CA 1
ATOM 653 C C . ASN A 1 85 ? 30.848 9.083 -10.445 1.00 44.31 85 ASN A C 1
ATOM 655 O O . ASN A 1 85 ? 31.781 9.371 -9.699 1.00 44.31 85 ASN A O 1
ATOM 659 N N . ILE A 1 86 ? 30.454 7.814 -10.604 1.00 42.94 86 ILE A N 1
ATOM 660 C CA . ILE A 1 86 ? 31.155 6.692 -9.956 1.00 42.94 86 ILE A CA 1
ATOM 661 C C . ILE A 1 86 ? 31.410 5.597 -10.989 1.00 42.94 86 ILE A C 1
ATOM 663 O O . ILE A 1 86 ? 30.597 4.700 -11.206 1.00 42.94 86 ILE A O 1
ATOM 667 N N . GLU A 1 87 ? 32.566 5.693 -11.641 1.00 44.88 87 GLU A N 1
ATOM 668 C CA . GLU A 1 87 ? 33.211 4.523 -12.223 1.00 44.88 87 GLU A CA 1
ATOM 669 C C . GLU A 1 87 ? 33.696 3.614 -11.081 1.00 44.88 87 GLU A C 1
ATOM 671 O O . GLU A 1 87 ? 34.224 4.094 -10.079 1.00 44.88 87 GLU A O 1
ATOM 676 N N . THR A 1 88 ? 33.530 2.302 -11.272 1.00 43.59 88 THR A N 1
ATOM 677 C CA . THR A 1 88 ? 34.123 1.198 -10.492 1.00 43.59 88 THR A CA 1
ATOM 678 C C . THR A 1 88 ? 33.729 1.103 -9.011 1.00 43.59 88 THR A C 1
ATOM 680 O O . THR A 1 88 ? 34.269 1.797 -8.164 1.00 43.59 88 THR A O 1
ATOM 683 N N . ASP A 1 89 ? 32.824 0.184 -8.674 1.00 34.38 89 ASP A N 1
ATOM 684 C CA . ASP A 1 89 ? 33.207 -1.123 -8.113 1.00 34.38 89 ASP A CA 1
ATOM 685 C C . ASP A 1 89 ? 31.935 -1.939 -7.819 1.00 34.38 89 ASP A C 1
ATOM 687 O O . ASP A 1 89 ? 31.056 -1.535 -7.056 1.00 34.38 89 ASP A O 1
ATOM 691 N N . ILE A 1 90 ? 31.801 -3.079 -8.494 1.00 49.09 90 ILE A N 1
ATOM 692 C CA . ILE A 1 90 ? 30.722 -4.041 -8.272 1.00 49.09 90 ILE A CA 1
ATOM 693 C C . ILE A 1 90 ? 31.258 -5.012 -7.234 1.00 49.09 90 ILE A C 1
ATOM 695 O O . ILE A 1 90 ? 31.704 -6.066 -7.637 1.00 49.09 90 ILE A O 1
ATOM 699 N N . HIS A 1 91 ? 31.244 -4.670 -5.946 1.00 49.22 91 HIS A N 1
ATOM 700 C CA . HIS A 1 91 ? 31.276 -5.626 -4.829 1.00 49.22 91 HIS A CA 1
ATOM 701 C C . HIS A 1 91 ? 31.047 -4.876 -3.510 1.00 49.22 91 HIS A C 1
ATOM 703 O O . HIS A 1 91 ? 31.987 -4.369 -2.913 1.00 49.22 91 HIS A O 1
ATOM 709 N N . SER A 1 92 ? 29.806 -4.835 -3.019 1.00 37.16 92 SER A N 1
ATOM 710 C CA . SER A 1 92 ? 29.577 -4.858 -1.571 1.00 37.16 92 SER A CA 1
ATOM 711 C C . SER A 1 92 ? 28.139 -5.261 -1.263 1.00 37.16 92 SER A C 1
ATOM 713 O O . SER A 1 92 ? 27.183 -4.602 -1.678 1.00 37.16 92 SER A O 1
ATOM 715 N N . GLU A 1 93 ? 28.013 -6.367 -0.538 1.00 43.31 93 GLU A N 1
ATOM 716 C CA . GLU A 1 93 ? 26.857 -6.711 0.277 1.00 43.31 93 GLU A CA 1
ATOM 717 C C . GLU A 1 93 ? 26.782 -5.696 1.424 1.00 43.31 93 GLU A C 1
ATOM 719 O O . GLU A 1 93 ? 27.275 -5.947 2.516 1.00 43.31 93 GLU A O 1
ATOM 724 N N . ASP A 1 94 ? 26.217 -4.518 1.174 1.00 32.88 94 ASP A N 1
ATOM 725 C CA . ASP A 1 94 ? 25.766 -3.657 2.262 1.00 32.88 94 ASP A CA 1
ATOM 726 C C . ASP A 1 94 ? 24.515 -2.896 1.830 1.00 32.88 94 ASP A C 1
ATOM 728 O O . ASP A 1 94 ? 24.518 -2.048 0.933 1.00 32.88 94 ASP A O 1
ATOM 732 N N . VAL A 1 95 ? 23.402 -3.299 2.431 1.00 50.53 95 VAL A N 1
ATOM 733 C CA . VAL A 1 95 ? 22.089 -2.688 2.267 1.00 50.53 95 VAL A CA 1
ATOM 734 C C . VAL A 1 95 ? 21.990 -1.600 3.327 1.00 50.53 95 VAL A C 1
ATOM 736 O O . VAL A 1 95 ? 21.219 -1.730 4.270 1.00 50.53 95 VAL A O 1
ATOM 739 N N . ASP A 1 96 ? 22.769 -0.529 3.199 1.00 52.81 96 ASP A N 1
ATOM 740 C CA . ASP A 1 96 ? 22.485 0.687 3.953 1.00 52.81 96 ASP A CA 1
ATOM 741 C C . ASP A 1 96 ? 23.021 1.955 3.269 1.00 52.81 96 ASP A C 1
ATOM 743 O O . ASP A 1 96 ? 24.052 1.960 2.603 1.00 52.81 96 ASP A O 1
ATOM 747 N N . ALA A 1 97 ? 22.264 3.040 3.427 1.00 45.03 97 ALA A N 1
ATOM 748 C CA . ALA A 1 97 ? 22.579 4.414 3.033 1.00 45.03 97 ALA A CA 1
ATOM 749 C C . ALA A 1 97 ? 22.721 4.752 1.524 1.00 45.03 97 ALA A C 1
ATOM 751 O O . ALA A 1 97 ? 23.768 5.177 1.040 1.00 45.03 97 ALA A O 1
ATOM 752 N N . ARG A 1 98 ? 21.596 4.783 0.790 1.00 42.75 98 ARG A N 1
ATOM 753 C CA . ARG A 1 98 ? 21.402 5.756 -0.316 1.00 42.75 98 ARG A CA 1
ATOM 754 C C . ARG A 1 98 ? 20.204 6.664 -0.040 1.00 42.75 98 ARG A C 1
ATOM 756 O O . ARG A 1 98 ? 19.174 6.615 -0.709 1.00 42.75 98 ARG A O 1
ATOM 763 N N . SER A 1 99 ? 20.321 7.489 0.997 1.00 52.28 99 SER A N 1
ATOM 764 C CA . SER A 1 99 ? 19.315 8.486 1.368 1.00 52.28 99 SER A CA 1
ATOM 765 C C . SER A 1 99 ? 19.478 9.770 0.539 1.00 52.28 99 SER A C 1
ATOM 767 O O . SER A 1 99 ? 20.133 10.704 0.989 1.00 52.28 99 SER A O 1
ATOM 769 N N . SER A 1 100 ? 18.907 9.826 -0.670 1.00 46.78 100 SER A N 1
ATOM 770 C CA . SER A 1 100 ? 18.517 11.112 -1.304 1.00 46.78 100 SER A CA 1
ATOM 771 C C . SER A 1 100 ? 17.643 10.976 -2.565 1.00 46.78 100 SER A C 1
ATOM 773 O O . SER A 1 100 ? 16.986 11.934 -2.959 1.00 46.78 100 SER A O 1
ATOM 775 N N . ASP A 1 101 ? 17.553 9.783 -3.171 1.00 54.75 101 ASP A N 1
ATOM 776 C CA . ASP A 1 101 ? 16.822 9.556 -4.435 1.00 54.75 101 ASP A CA 1
ATOM 777 C C . ASP A 1 101 ? 15.640 8.587 -4.286 1.00 54.75 101 ASP A C 1
ATOM 779 O O . ASP A 1 101 ? 15.436 7.693 -5.109 1.00 54.75 101 ASP A O 1
ATOM 783 N N . LYS A 1 102 ? 14.857 8.716 -3.211 1.00 61.44 102 LYS A N 1
ATOM 784 C CA . LYS A 1 102 ? 13.689 7.848 -3.010 1.00 61.44 102 LYS A CA 1
ATOM 785 C C . LYS A 1 102 ? 12.605 8.173 -4.043 1.00 61.44 102 LYS A C 1
ATOM 787 O O . LYS A 1 102 ? 12.196 9.327 -4.179 1.00 61.44 102 LYS A O 1
ATOM 792 N N . ASN A 1 103 ? 12.137 7.161 -4.776 1.00 72.88 103 ASN A N 1
ATOM 793 C CA . ASN A 1 103 ? 10.964 7.295 -5.637 1.00 72.88 103 ASN A CA 1
ATOM 794 C C . ASN A 1 103 ? 9.733 7.559 -4.750 1.00 72.88 103 ASN A C 1
ATOM 796 O O . ASN A 1 103 ? 9.633 7.017 -3.651 1.00 72.88 103 ASN A O 1
ATOM 800 N N . ALA A 1 104 ? 8.765 8.344 -5.226 1.00 82.44 104 ALA A N 1
ATOM 801 C CA . ALA A 1 104 ? 7.505 8.557 -4.509 1.00 82.44 104 ALA A CA 1
ATOM 802 C C . ALA A 1 104 ? 6.784 7.229 -4.195 1.00 82.44 104 ALA A C 1
ATOM 804 O O . ALA A 1 104 ? 6.114 7.114 -3.174 1.00 82.44 104 ALA A O 1
ATOM 805 N N . LEU A 1 105 ? 6.969 6.205 -5.039 1.00 89.50 105 LEU A N 1
ATOM 806 C CA . LEU A 1 105 ? 6.446 4.858 -4.790 1.00 89.50 105 LEU A CA 1
ATOM 807 C C . LEU A 1 105 ? 7.140 4.146 -3.619 1.00 89.50 105 LEU A C 1
ATOM 809 O O . LEU A 1 105 ? 6.481 3.413 -2.885 1.00 89.50 105 LEU A O 1
ATOM 813 N N . ASP A 1 106 ? 8.437 4.387 -3.419 1.00 89.25 106 ASP A N 1
ATOM 814 C CA . ASP A 1 106 ? 9.186 3.815 -2.296 1.00 89.25 106 ASP A CA 1
ATOM 815 C C . ASP A 1 106 ? 8.751 4.464 -0.977 1.00 89.25 106 ASP A C 1
ATOM 817 O O . ASP A 1 106 ? 8.630 3.777 0.032 1.00 89.25 106 ASP A O 1
ATOM 821 N N . ALA A 1 107 ? 8.418 5.761 -0.996 1.00 91.62 107 ALA A N 1
ATOM 822 C CA . ALA A 1 107 ? 7.902 6.465 0.177 1.00 91.62 107 ALA A CA 1
ATOM 823 C C . ALA A 1 107 ? 6.588 5.852 0.698 1.00 91.62 107 ALA A C 1
ATOM 825 O O . ALA A 1 107 ? 6.447 5.655 1.902 1.00 91.62 107 ALA A O 1
ATOM 826 N N . TYR A 1 108 ? 5.664 5.473 -0.195 1.00 94.12 108 TYR A N 1
ATOM 827 C CA . TYR A 1 108 ? 4.437 4.771 0.201 1.00 94.12 108 TYR A CA 1
ATOM 828 C C . TYR A 1 108 ? 4.715 3.419 0.867 1.00 94.12 108 TYR A C 1
ATOM 830 O O . TYR A 1 108 ? 4.018 3.026 1.802 1.00 94.12 108 TYR A O 1
ATOM 838 N N . TYR A 1 109 ? 5.713 2.684 0.372 1.00 93.75 109 TYR A N 1
ATOM 839 C CA . TYR A 1 109 ? 6.089 1.396 0.945 1.00 93.75 109 TYR A CA 1
ATOM 840 C C . TYR A 1 109 ? 6.793 1.551 2.299 1.00 93.75 109 TYR A C 1
ATOM 842 O O . TYR A 1 109 ? 6.504 0.791 3.221 1.00 93.75 109 TYR A O 1
ATOM 850 N N . ASP A 1 110 ? 7.659 2.555 2.443 1.00 93.19 110 ASP A N 1
ATOM 851 C CA . ASP A 1 110 ? 8.295 2.900 3.717 1.00 93.19 110 ASP A CA 1
ATOM 852 C C . ASP A 1 110 ? 7.244 3.281 4.776 1.00 93.19 110 ASP A C 1
ATOM 854 O O . ASP A 1 110 ? 7.300 2.791 5.906 1.00 93.19 110 ASP A O 1
ATOM 858 N N . GLU A 1 111 ? 6.245 4.089 4.401 1.00 94.19 111 GLU A N 1
ATOM 859 C CA . GLU A 1 111 ? 5.123 4.457 5.273 1.00 94.19 111 GLU A CA 1
ATOM 860 C C . GLU A 1 111 ? 4.313 3.224 5.696 1.00 94.19 111 GLU A C 1
ATOM 862 O O . GLU A 1 111 ? 4.086 3.010 6.888 1.00 94.19 111 GLU A O 1
ATOM 867 N N . LEU A 1 112 ? 3.947 2.356 4.742 1.00 94.38 112 LEU A N 1
ATOM 868 C CA . LEU A 1 112 ? 3.266 1.093 5.043 1.00 94.38 112 LEU A CA 1
ATOM 869 C C . LEU A 1 112 ? 4.071 0.248 6.032 1.00 94.38 112 LEU A C 1
ATOM 871 O O . LEU A 1 112 ? 3.514 -0.289 6.988 1.00 94.38 112 LEU A O 1
ATOM 875 N N . ARG A 1 113 ? 5.380 0.116 5.802 1.00 92.56 113 ARG A N 1
ATOM 876 C CA . ARG A 1 113 ? 6.265 -0.691 6.638 1.00 92.56 113 ARG A CA 1
ATOM 877 C C . ARG A 1 113 ? 6.322 -0.153 8.067 1.00 92.56 113 ARG A C 1
ATOM 879 O O . ARG A 1 113 ? 6.232 -0.961 8.987 1.00 92.56 113 ARG A O 1
ATOM 886 N N . SER A 1 114 ? 6.420 1.166 8.261 1.00 91.50 114 SER A N 1
ATOM 887 C CA . SER A 1 114 ? 6.366 1.778 9.601 1.00 91.50 114 SER A CA 1
ATOM 888 C C . SER A 1 114 ? 5.049 1.449 10.300 1.00 91.50 114 SER A C 1
ATOM 890 O O . SER A 1 114 ? 5.051 0.916 11.407 1.00 91.50 114 SER A O 1
ATOM 892 N N . LEU A 1 115 ? 3.921 1.652 9.610 1.00 91.25 115 LEU A N 1
ATOM 893 C CA . LEU A 1 115 ? 2.595 1.395 10.173 1.00 91.25 115 LEU A CA 1
ATOM 894 C C . LEU A 1 115 ? 2.389 -0.076 10.550 1.00 91.25 115 LEU A C 1
ATOM 896 O O . LEU A 1 115 ? 1.805 -0.362 11.591 1.00 91.25 115 LEU A O 1
ATOM 900 N N . VAL A 1 116 ? 2.875 -1.016 9.734 1.00 89.12 116 VAL A N 1
ATOM 901 C CA . VAL A 1 116 ? 2.785 -2.455 10.031 1.00 89.12 116 VAL A CA 1
ATOM 902 C C . VAL A 1 116 ? 3.689 -2.839 11.203 1.00 89.12 116 VAL A C 1
ATOM 904 O O . VAL A 1 116 ? 3.243 -3.575 12.077 1.00 89.12 116 VAL A O 1
ATOM 907 N N . LEU A 1 117 ? 4.920 -2.320 11.276 1.00 86.12 117 LEU A N 1
ATOM 908 C CA . LEU A 1 117 ? 5.828 -2.577 12.405 1.00 86.12 117 LEU A CA 1
ATOM 909 C C . LEU A 1 117 ? 5.263 -2.056 13.729 1.00 86.12 117 LEU A C 1
ATOM 911 O O . LEU A 1 117 ? 5.432 -2.678 14.776 1.00 86.12 117 LEU A O 1
ATOM 915 N N . GLU A 1 118 ? 4.559 -0.932 13.679 1.00 84.31 118 GLU A N 1
ATOM 916 C CA . GLU A 1 118 ? 3.878 -0.360 14.832 1.00 84.31 118 GLU A CA 1
ATOM 917 C C . GLU A 1 118 ? 2.556 -1.080 15.163 1.00 84.31 118 GLU A C 1
ATOM 919 O O . GLU A 1 118 ? 1.999 -0.866 16.242 1.00 84.31 118 GLU A O 1
ATOM 924 N N . SER A 1 119 ? 2.037 -1.924 14.269 1.00 81.69 119 SER A N 1
ATOM 925 C CA . SER A 1 119 ? 0.789 -2.680 14.423 1.00 81.69 119 SER A CA 1
ATOM 926 C C . SER A 1 119 ? 1.067 -4.190 14.460 1.00 81.69 119 SER A C 1
ATOM 928 O O . SER A 1 119 ? 0.839 -4.883 13.467 1.00 81.69 119 SER A O 1
ATOM 930 N N . PRO A 1 120 ? 1.484 -4.750 15.614 1.00 73.75 120 PRO A N 1
ATOM 931 C CA . PRO A 1 120 ? 1.886 -6.155 15.725 1.00 73.75 120 PRO A CA 1
ATOM 932 C C . PRO A 1 120 ? 0.781 -7.162 15.369 1.00 73.75 120 PRO A C 1
ATOM 934 O O . PRO A 1 120 ? 1.088 -8.277 14.962 1.00 73.75 120 PRO A O 1
ATOM 937 N N . ALA A 1 121 ? -0.497 -6.778 15.449 1.00 76.25 121 ALA A N 1
ATOM 938 C CA . ALA A 1 121 ? -1.622 -7.609 15.009 1.00 76.25 121 ALA A CA 1
ATOM 939 C C . ALA A 1 121 ? -1.740 -7.742 13.473 1.00 76.25 121 ALA A C 1
ATOM 941 O O . ALA A 1 121 ? -2.447 -8.622 12.986 1.00 76.25 121 ALA A O 1
ATOM 942 N N . ILE A 1 122 ? -1.060 -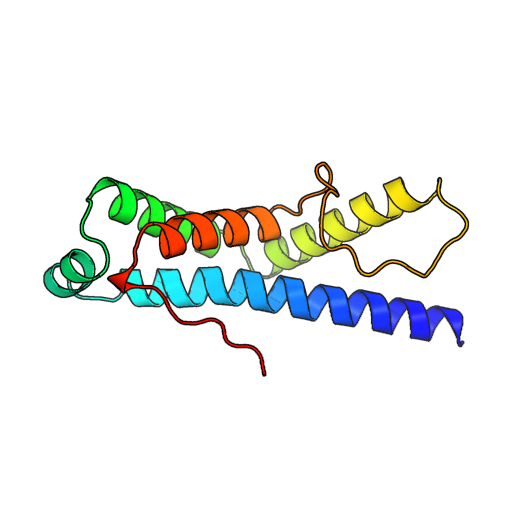6.876 12.714 1.00 69.44 122 ILE A N 1
ATOM 943 C CA . ILE A 1 122 ? -0.990 -6.890 11.243 1.00 69.44 122 ILE A CA 1
ATOM 944 C C . ILE A 1 122 ? 0.329 -7.497 10.765 1.00 69.44 122 ILE A C 1
ATOM 946 O O . ILE A 1 122 ? 0.456 -7.767 9.574 1.00 69.44 122 ILE A O 1
ATOM 950 N N . SER A 1 123 ? 1.293 -7.744 11.663 1.00 60.59 123 SER A N 1
ATOM 951 C CA . SER A 1 123 ? 2.599 -8.302 11.315 1.00 60.59 123 SER A CA 1
ATOM 952 C C . SER A 1 123 ? 2.454 -9.609 10.541 1.00 60.59 123 SER A C 1
ATOM 954 O O . SER A 1 123 ? 2.301 -10.693 11.097 1.00 60.59 123 SER A O 1
ATOM 956 N N . THR A 1 124 ? 2.540 -9.494 9.223 1.00 56.59 124 THR A N 1
ATOM 957 C CA . THR A 1 124 ? 2.819 -10.601 8.330 1.00 56.59 124 THR A CA 1
ATOM 958 C C . THR A 1 124 ? 4.323 -10.786 8.361 1.00 56.59 124 THR A C 1
ATOM 960 O O . THR A 1 124 ? 5.057 -9.874 7.973 1.00 56.59 124 THR A O 1
ATOM 963 N N . GLU A 1 125 ? 4.801 -11.937 8.826 1.00 56.09 125 GLU A N 1
ATOM 964 C CA . GLU A 1 125 ? 6.195 -12.308 8.609 1.00 56.09 125 GLU A CA 1
ATOM 965 C C . GLU A 1 125 ? 6.451 -12.308 7.098 1.00 56.09 125 GLU A C 1
ATOM 967 O O . GLU A 1 125 ? 6.024 -13.207 6.374 1.00 56.09 125 GLU A O 1
ATOM 972 N N . PHE A 1 126 ? 7.109 -11.265 6.594 1.00 49.06 126 PHE A N 1
ATOM 973 C CA . PHE A 1 126 ? 7.581 -11.199 5.216 1.00 49.06 126 PHE A CA 1
ATOM 974 C C . PHE A 1 126 ? 8.801 -12.118 5.079 1.00 49.06 126 PHE A C 1
ATOM 976 O O . PHE A 1 126 ? 9.917 -11.655 4.857 1.00 49.06 126 PHE A O 1
ATOM 983 N N . ARG A 1 127 ? 8.607 -13.428 5.262 1.00 38.41 127 ARG A N 1
ATOM 984 C CA . ARG A 1 127 ? 9.646 -14.422 5.009 1.00 38.41 127 ARG A CA 1
ATOM 985 C C . ARG A 1 127 ? 9.707 -14.653 3.504 1.00 38.41 127 ARG A C 1
ATOM 987 O O . ARG A 1 127 ? 8.822 -15.271 2.920 1.00 38.41 127 ARG A O 1
ATOM 994 N N . VAL A 1 128 ? 10.715 -14.064 2.876 1.00 39.00 128 VAL A N 1
ATOM 995 C CA . VAL A 1 128 ? 11.146 -14.447 1.533 1.00 39.00 128 VAL A CA 1
ATOM 996 C C . VAL A 1 128 ? 12.121 -15.602 1.744 1.00 39.00 128 VAL A C 1
ATOM 998 O O . VAL A 1 128 ? 13.191 -15.385 2.308 1.00 39.00 128 VAL A O 1
ATOM 1001 N N . GLU A 1 129 ? 11.694 -16.821 1.411 1.00 37.31 129 GLU A N 1
ATOM 1002 C CA . GLU A 1 129 ? 12.601 -17.960 1.189 1.00 37.31 129 GLU A CA 1
ATOM 1003 C C . GLU A 1 129 ? 13.268 -17.847 -0.184 1.00 37.31 129 GLU A C 1
ATOM 1005 O O . GLU A 1 129 ? 12.593 -17.364 -1.127 1.00 37.31 129 GLU A O 1
#

Foldseek 3Di:
DVVVVVVVVVLVVLCVVLVVLLVCLQVLLVVLVPDDPVVNCVQPVDPVLVVLSPVLNVVSVVQDPVNSVVLSVVLVVVVVVVCPPDDDDPDDPDPDDPPDRDRPSNVSSVSVVVSCVVRVSNDDPPDDD

Organism: Lithospermum erythrorhizon (NCBI:txid34254)

Sequence (129 aa):
MASAQEGFNIGFKESVLVGRNFGLVRGITSALASLPSGLREKLVETEEKRINFRHLHESSHSVSTIDALKLFHNGMSRRHANTGNIETDIHSEDVDARSSDKNALDAYYDELRSLVLESPAISTEFRVE

Secondary structure (DSSP, 8-state):
-HHHHHHHHHHHHHHHHHHHHHHHHHHHHHHHHTS-HHHHHHHS-SHHHHHHHHHHHHHHHHS-HHHHHHHHHHHHHHHHHHHTT-------------TT---HHHHHHHHHHHHHHT-TTT-------

InterPro domains:
  IPR038881 Yae1-like [PTHR18829] (2-126)

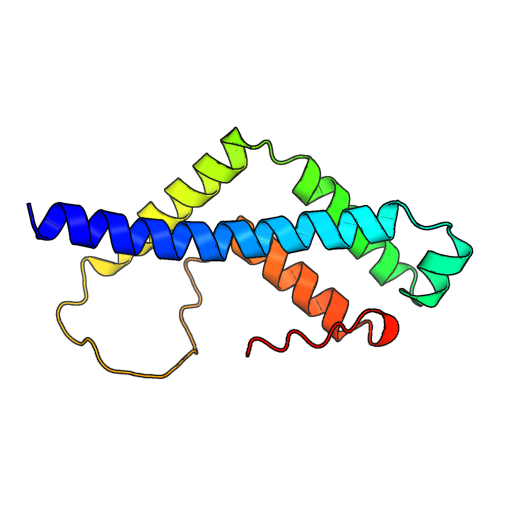Radius of gyration: 17.65 Å; chains: 1; bounding box: 50×29×46 Å